Protein AF-A0A914KX92-F1 (afdb_monomer)

Foldseek 3Di:
DQQQQDADPCLVVPDDQPPVSVCLRVQLVVQADSQLSVQLSVLRVQLLVCLVVLVDLVVSLVSSLVSNCVSGPDDSSNPRRSVVVSVCCVVPVVVVSVD

Solvent-accessible surface area (backbone atoms only — not comparable to full-atom values): 5421 Å² total; per-residue (Å²): 132,83,71,76,59,35,77,58,98,49,59,79,79,80,55,84,79,48,74,68,57,47,48,54,35,55,55,40,59,74,50,28,54,66,68,23,38,53,45,34,27,54,33,30,54,54,33,54,48,33,40,74,68,63,69,44,67,68,61,34,47,67,58,30,34,62,40,23,50,68,23,31,82,49,69,57,14,24,62,67,39,23,52,45,52,39,50,47,45,68,74,54,31,67,60,65,48,71,101

Organism: Meloidogyne incognita (NCBI:txid6306)

pLDDT: mean 81.72, std 17.32, range [39.69, 98.06]

Structure (mmCIF, N/CA/C/O backbone):
data_AF-A0A914KX92-F1
#
_entry.id   AF-A0A914KX92-F1
#
loop_
_atom_site.group_PDB
_atom_site.id
_atom_site.type_symbol
_atom_site.label_atom_id
_atom_site.label_alt_id
_atom_site.label_comp_id
_atom_site.label_asym_id
_atom_site.label_entity_id
_atom_site.label_seq_id
_atom_site.pdbx_PDB_ins_code
_atom_site.Cartn_x
_atom_site.Cartn_y
_atom_site.Cartn_z
_atom_site.occupancy
_atom_site.B_iso_or_equiv
_atom_site.auth_seq_id
_atom_site.auth_comp_id
_atom_site.auth_asym_id
_atom_site.auth_atom_id
_atom_site.pdbx_PDB_model_num
ATOM 1 N N . MET A 1 1 ? -4.789 5.253 -22.313 1.00 39.69 1 MET A N 1
ATOM 2 C CA . MET A 1 1 ? -5.511 5.498 -21.047 1.00 39.69 1 MET A CA 1
ATOM 3 C C . MET A 1 1 ? -4.486 5.364 -19.947 1.00 39.69 1 MET A C 1
ATOM 5 O O . MET A 1 1 ? -3.847 4.326 -19.909 1.00 39.69 1 MET A O 1
ATOM 9 N N . VAL A 1 2 ? -4.280 6.399 -19.133 1.00 47.12 2 VAL A N 1
ATOM 10 C CA . VAL A 1 2 ? -3.422 6.284 -17.946 1.00 47.12 2 VAL A CA 1
ATOM 11 C C . VAL A 1 2 ? -4.183 5.426 -16.927 1.00 47.12 2 VAL A C 1
ATOM 13 O O . VAL A 1 2 ? -5.354 5.732 -16.674 1.00 47.12 2 VAL A O 1
ATOM 16 N N . PRO A 1 3 ? -3.606 4.339 -16.395 1.00 52.56 3 PRO A N 1
ATOM 17 C CA . PRO A 1 3 ? -4.248 3.553 -15.350 1.00 52.56 3 PRO A CA 1
ATOM 18 C C . PRO A 1 3 ? -4.472 4.436 -14.126 1.00 52.56 3 PRO A C 1
ATOM 20 O O . PRO A 1 3 ? -3.549 5.071 -13.620 1.00 52.56 3 PRO A O 1
ATOM 23 N N . LYS A 1 4 ? -5.721 4.510 -13.671 1.00 58.59 4 LYS A N 1
ATOM 24 C CA . LYS A 1 4 ? -6.094 5.318 -12.514 1.00 58.59 4 LYS A CA 1
ATOM 25 C C . LYS A 1 4 ? -5.795 4.521 -11.244 1.00 58.59 4 LYS A C 1
ATOM 27 O O . LYS A 1 4 ? -6.400 3.476 -11.029 1.00 58.59 4 LYS A O 1
ATOM 32 N N . TRP A 1 5 ? -4.864 5.018 -10.436 1.00 66.06 5 TRP A N 1
ATOM 33 C CA . TRP A 1 5 ? -4.634 4.569 -9.062 1.00 66.06 5 TRP A CA 1
ATOM 34 C C . TRP A 1 5 ? -5.832 4.953 -8.183 1.00 66.06 5 TRP A C 1
ATOM 36 O O . TRP A 1 5 ? -6.309 6.085 -8.282 1.00 66.06 5 TRP A O 1
ATOM 46 N N . SER A 1 6 ? -6.333 4.044 -7.337 1.00 65.88 6 SER A N 1
ATOM 47 C CA . SER A 1 6 ? -7.518 4.313 -6.502 1.00 65.88 6 SER A CA 1
ATOM 48 C C . SER A 1 6 ? -7.410 3.769 -5.070 1.00 65.88 6 SER A C 1
ATOM 50 O O . SER A 1 6 ? -8.113 2.831 -4.703 1.00 65.88 6 SER A O 1
ATOM 52 N N . CYS A 1 7 ? -6.540 4.370 -4.259 1.00 70.88 7 CYS A N 1
ATOM 53 C CA . CYS A 1 7 ? -6.511 4.187 -2.802 1.00 70.88 7 CYS A CA 1
ATOM 54 C C . CYS A 1 7 ? -7.091 5.440 -2.124 1.00 70.88 7 CYS A C 1
ATOM 56 O O . CYS A 1 7 ? -6.474 6.502 -2.215 1.00 70.88 7 CYS A O 1
ATOM 58 N N . GLY A 1 8 ? -8.258 5.330 -1.475 1.00 56.75 8 GLY A N 1
ATOM 59 C CA . GLY A 1 8 ? -8.960 6.449 -0.826 1.00 56.75 8 GLY A CA 1
ATOM 60 C C . GLY A 1 8 ? -10.479 6.458 -1.082 1.00 56.75 8 GLY A C 1
ATOM 61 O O . GLY A 1 8 ? -10.965 5.677 -1.898 1.00 56.75 8 GLY A O 1
ATOM 62 N N . PRO A 1 9 ? -11.253 7.352 -0.428 1.00 49.34 9 PRO A N 1
ATOM 63 C CA . PRO A 1 9 ? -12.725 7.377 -0.492 1.00 49.34 9 PRO A CA 1
ATOM 64 C C . PRO A 1 9 ? -13.303 7.548 -1.909 1.00 49.34 9 PRO A C 1
ATOM 66 O O . PRO A 1 9 ? -14.473 7.256 -2.137 1.00 49.34 9 PRO A O 1
ATOM 69 N N . SER A 1 10 ? -12.485 7.964 -2.875 1.00 45.81 10 SER A N 1
ATOM 70 C CA . SER A 1 10 ? -12.812 8.046 -4.304 1.00 45.81 10 SER A CA 1
ATOM 71 C C . SER A 1 10 ? -12.673 6.721 -5.077 1.00 45.81 10 SER A C 1
ATOM 73 O O . SER A 1 10 ? -12.826 6.699 -6.303 1.00 45.81 10 SER A O 1
ATOM 75 N N . GLY A 1 11 ? -12.387 5.606 -4.395 1.00 49.34 11 GLY A N 1
ATOM 76 C CA . GLY A 1 11 ? -12.254 4.257 -4.965 1.00 49.34 11 GLY A CA 1
ATOM 77 C C . GLY A 1 11 ? -13.512 3.693 -5.644 1.00 49.34 11 GLY A C 1
ATOM 78 O O . GLY A 1 11 ? -13.469 2.604 -6.211 1.00 49.34 11 GLY A O 1
ATOM 79 N N . ASP A 1 12 ? -14.626 4.429 -5.639 1.00 44.59 12 ASP A N 1
ATOM 80 C CA . ASP A 1 12 ? -15.874 4.090 -6.328 1.00 44.59 12 ASP A CA 1
ATOM 81 C C . ASP A 1 12 ? -15.992 4.696 -7.743 1.00 44.59 12 ASP A C 1
ATOM 83 O O . ASP A 1 12 ? -16.964 4.432 -8.457 1.00 44.59 12 ASP A O 1
ATOM 87 N N . GLY A 1 13 ? -15.007 5.500 -8.161 1.00 45.06 13 GLY A N 1
ATOM 88 C CA . GLY A 1 13 ? -14.997 6.164 -9.461 1.00 45.06 13 GLY A CA 1
ATOM 89 C C . GLY A 1 13 ? -16.003 7.313 -9.596 1.00 45.06 13 GLY A C 1
ATOM 90 O O . GLY A 1 13 ? -16.258 7.730 -10.727 1.00 45.06 13 GLY A O 1
ATOM 91 N N . LYS A 1 14 ? -16.572 7.825 -8.492 1.00 41.31 14 LYS A N 1
ATOM 92 C CA . LYS A 1 14 ? -17.624 8.864 -8.515 1.00 41.31 14 LYS A CA 1
ATOM 93 C C . LYS A 1 14 ? -17.237 10.195 -7.869 1.00 41.31 14 LYS A C 1
ATOM 95 O O . LYS A 1 14 ? -18.019 11.139 -7.956 1.00 41.31 14 LYS A O 1
ATOM 100 N N . SER A 1 15 ? -16.050 10.293 -7.283 1.00 41.34 15 SER A N 1
ATOM 101 C CA . SER A 1 15 ? -15.612 11.480 -6.541 1.00 41.34 15 SER A CA 1
ATOM 102 C C . SER A 1 15 ? -14.588 12.306 -7.328 1.00 41.34 15 SER A C 1
ATOM 104 O O . SER A 1 15 ? -13.720 11.756 -8.017 1.00 41.34 15 SER A O 1
ATOM 106 N N . GLU A 1 16 ? -14.704 13.636 -7.247 1.00 43.59 16 GLU A N 1
ATOM 107 C CA . GLU A 1 16 ? -13.704 14.574 -7.766 1.00 43.59 16 GLU A CA 1
ATOM 108 C C . GLU A 1 16 ? -12.359 14.311 -7.078 1.00 43.59 16 GLU A C 1
ATOM 110 O O . GLU A 1 16 ? -12.266 14.298 -5.852 1.00 43.59 16 GLU A O 1
ATOM 115 N N . ILE A 1 17 ? -11.326 14.064 -7.884 1.00 52.59 17 ILE A N 1
ATOM 116 C CA . ILE A 1 17 ? -9.972 13.773 -7.411 1.00 52.59 17 ILE A CA 1
ATOM 117 C C . ILE A 1 17 ? -9.457 15.050 -6.737 1.00 52.59 17 ILE A C 1
ATOM 119 O O . ILE A 1 17 ? -9.263 16.055 -7.419 1.00 52.59 17 ILE A O 1
ATOM 123 N N . ASN A 1 18 ? -9.261 15.044 -5.419 1.00 55.50 18 ASN A N 1
ATOM 124 C CA . ASN A 1 18 ? -8.638 16.188 -4.745 1.00 55.50 18 ASN A CA 1
ATOM 125 C C . ASN A 1 18 ? -7.114 16.197 -4.993 1.00 55.50 18 ASN A C 1
ATOM 127 O O . ASN A 1 18 ? -6.535 15.179 -5.378 1.00 55.50 18 ASN A O 1
ATOM 131 N N . ASP A 1 19 ? -6.445 17.335 -4.775 1.00 52.56 19 ASP A N 1
ATOM 132 C CA . ASP A 1 19 ? -5.012 17.509 -5.084 1.00 52.56 19 ASP A CA 1
ATOM 133 C C . ASP A 1 19 ? -4.106 16.454 -4.418 1.00 52.56 19 ASP A C 1
ATOM 135 O O . ASP A 1 19 ? -3.056 16.098 -4.956 1.00 52.56 19 ASP A O 1
ATOM 139 N N . VAL A 1 20 ? -4.528 15.906 -3.273 1.00 59.25 20 VAL A N 1
ATOM 140 C CA . VAL A 1 20 ? -3.800 14.865 -2.531 1.00 59.25 20 VAL A CA 1
ATOM 141 C C . VAL A 1 20 ? -3.929 13.504 -3.223 1.00 59.25 20 VAL A C 1
ATOM 143 O O . VAL A 1 20 ? -2.937 12.791 -3.381 1.00 59.25 20 VAL A O 1
ATOM 146 N N . GLU A 1 21 ? -5.126 13.160 -3.701 1.00 59.75 21 GLU A N 1
ATOM 147 C CA . GLU A 1 21 ? -5.368 11.949 -4.496 1.00 59.75 21 GLU A CA 1
ATOM 148 C C . GLU A 1 21 ? -4.688 12.028 -5.871 1.00 59.75 21 GLU A C 1
ATOM 150 O O . GLU A 1 21 ? -4.144 11.035 -6.363 1.00 59.75 21 GLU A O 1
ATOM 155 N N . MET A 1 22 ? -4.642 13.224 -6.467 1.00 58.91 22 MET A N 1
ATOM 156 C CA . MET A 1 22 ? -3.921 13.470 -7.715 1.00 58.91 22 MET A CA 1
ATOM 157 C C . MET A 1 22 ? -2.410 13.309 -7.526 1.00 58.91 22 MET A C 1
ATOM 159 O O . MET A 1 22 ?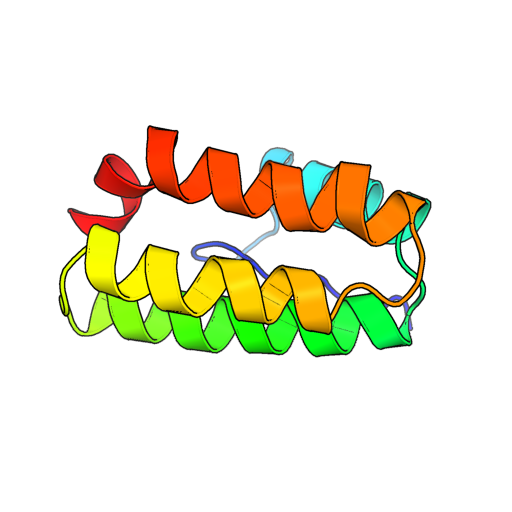 -1.766 12.649 -8.342 1.00 58.91 22 MET A O 1
ATOM 163 N N . PHE A 1 23 ? -1.847 13.843 -6.438 1.00 66.50 23 PHE A N 1
ATOM 164 C CA . PHE A 1 23 ? -0.430 13.671 -6.122 1.00 66.50 23 PHE A CA 1
ATOM 165 C C . PHE A 1 23 ? -0.075 12.198 -5.901 1.00 66.50 23 PHE A C 1
ATOM 167 O O . PHE A 1 23 ? 0.902 11.722 -6.472 1.00 66.50 23 PHE A O 1
ATOM 174 N N . GLY A 1 24 ? -0.900 11.448 -5.162 1.00 68.81 24 GLY A N 1
ATOM 175 C CA . GLY A 1 24 ? -0.707 10.008 -4.966 1.00 68.81 24 GLY A CA 1
ATOM 176 C C . GLY A 1 24 ? -0.711 9.215 -6.279 1.00 68.81 24 GLY A C 1
ATOM 177 O O . GLY A 1 24 ? 0.138 8.350 -6.478 1.00 68.81 24 GLY A O 1
ATOM 178 N N . CYS A 1 25 ? -1.619 9.542 -7.205 1.00 71.25 25 CYS A N 1
ATOM 179 C CA . CYS A 1 25 ? -1.681 8.899 -8.518 1.00 71.25 25 CYS A CA 1
ATOM 180 C C . CYS A 1 25 ? -0.472 9.247 -9.398 1.00 71.25 25 CYS A C 1
ATOM 182 O O . CYS A 1 25 ? 0.132 8.347 -9.977 1.00 71.25 25 CYS A O 1
ATOM 184 N N . VAL A 1 26 ? -0.101 10.529 -9.498 1.00 73.38 26 VAL A N 1
ATOM 185 C CA . VAL A 1 26 ? 1.047 10.968 -10.313 1.00 73.38 26 VAL A CA 1
ATOM 186 C C . VAL A 1 26 ? 2.345 10.377 -9.768 1.00 73.38 26 VAL A C 1
ATOM 188 O O . VAL A 1 26 ? 3.154 9.844 -10.529 1.00 73.38 26 VAL A O 1
ATOM 191 N N . TYR A 1 27 ? 2.511 10.398 -8.448 1.00 80.06 27 TYR A N 1
ATOM 192 C CA . TYR A 1 27 ? 3.651 9.800 -7.769 1.00 80.06 27 TYR A CA 1
ATOM 193 C C . TYR A 1 27 ? 3.742 8.293 -8.050 1.00 80.06 27 TYR A C 1
ATOM 195 O O . TYR A 1 27 ? 4.794 7.809 -8.463 1.00 80.06 27 TYR A O 1
ATOM 203 N N . ALA A 1 28 ? 2.630 7.556 -7.950 1.00 84.62 28 ALA A N 1
ATOM 204 C CA . ALA A 1 28 ? 2.610 6.133 -8.279 1.00 84.62 28 ALA A CA 1
ATOM 205 C C . ALA A 1 28 ? 2.951 5.862 -9.756 1.00 84.62 28 ALA A C 1
ATOM 207 O O . ALA A 1 28 ? 3.728 4.955 -10.040 1.00 84.62 28 ALA A O 1
ATOM 208 N N . THR A 1 29 ? 2.438 6.663 -10.699 1.00 85.31 29 THR A N 1
ATOM 209 C CA . THR A 1 29 ? 2.734 6.501 -12.138 1.00 85.31 29 THR A CA 1
ATOM 210 C C . THR A 1 29 ? 4.190 6.770 -12.514 1.00 85.31 29 THR A C 1
ATOM 212 O O . THR A 1 29 ? 4.631 6.324 -13.568 1.00 85.31 29 THR A O 1
ATOM 215 N N . PHE A 1 30 ? 4.944 7.485 -11.674 1.00 89.38 30 PHE A N 1
ATOM 216 C CA . PHE A 1 30 ? 6.358 7.751 -11.926 1.00 89.38 30 PHE A CA 1
ATOM 217 C C . PHE A 1 30 ? 7.236 6.519 -11.657 1.00 89.38 30 PHE A C 1
ATOM 219 O O . PHE A 1 30 ? 8.170 6.260 -12.409 1.00 89.38 30 PHE A O 1
ATOM 226 N N . TYR A 1 31 ? 6.917 5.744 -10.615 1.00 91.00 31 TYR A N 1
ATOM 227 C CA . TYR A 1 31 ? 7.722 4.591 -10.182 1.00 91.00 31 TYR A CA 1
ATOM 228 C C . TYR A 1 31 ? 7.154 3.239 -10.631 1.00 91.00 31 TYR A C 1
ATOM 230 O O . TYR A 1 31 ? 7.882 2.257 -10.799 1.00 91.00 31 TYR A O 1
ATOM 238 N N . CYS A 1 32 ? 5.839 3.159 -10.817 1.00 89.62 32 CYS A N 1
ATOM 239 C CA . CYS A 1 32 ? 5.145 1.928 -11.157 1.00 89.62 32 CYS A CA 1
ATOM 240 C C . CYS A 1 32 ? 4.731 1.913 -12.625 1.00 89.62 32 CYS A C 1
ATOM 242 O O . CYS A 1 32 ? 4.183 2.876 -13.152 1.00 89.62 32 CYS A O 1
ATOM 244 N N . SER A 1 33 ? 4.927 0.766 -13.275 1.00 90.62 33 SER A N 1
ATOM 245 C CA . SER A 1 33 ? 4.371 0.535 -14.611 1.00 90.62 33 SER A CA 1
ATOM 246 C C . SER A 1 33 ? 2.844 0.427 -14.583 1.00 90.62 33 SER A C 1
ATOM 248 O O . SER A 1 33 ? 2.254 0.113 -13.546 1.00 90.62 33 SER A O 1
ATOM 250 N N . ASP A 1 34 ? 2.221 0.531 -15.756 1.00 86.12 34 ASP A N 1
ATOM 251 C CA . ASP A 1 34 ? 0.770 0.435 -15.887 1.00 86.12 34 ASP A CA 1
ATOM 252 C C . ASP A 1 34 ? 0.167 -0.853 -15.305 1.00 86.12 34 ASP A C 1
ATOM 254 O O . ASP A 1 34 ? -0.896 -0.824 -14.682 1.00 86.12 34 ASP A O 1
ATOM 258 N N . SER A 1 35 ? 0.849 -1.990 -15.464 1.00 88.94 35 SER A N 1
ATOM 259 C CA . SER A 1 35 ? 0.385 -3.269 -14.918 1.00 88.94 35 SER A CA 1
ATOM 260 C C . SER A 1 35 ? 0.474 -3.318 -13.393 1.00 88.94 35 SER A C 1
ATOM 262 O O . SER A 1 35 ? -0.443 -3.822 -12.748 1.00 88.94 35 SER A O 1
ATOM 264 N N . ALA A 1 36 ? 1.525 -2.741 -12.806 1.00 91.06 36 ALA A N 1
ATOM 265 C CA . ALA A 1 36 ? 1.653 -2.628 -11.356 1.00 91.06 36 ALA A CA 1
ATOM 266 C C . ALA A 1 36 ? 0.560 -1.729 -10.767 1.00 91.06 36 ALA A C 1
ATOM 268 O O . ALA A 1 3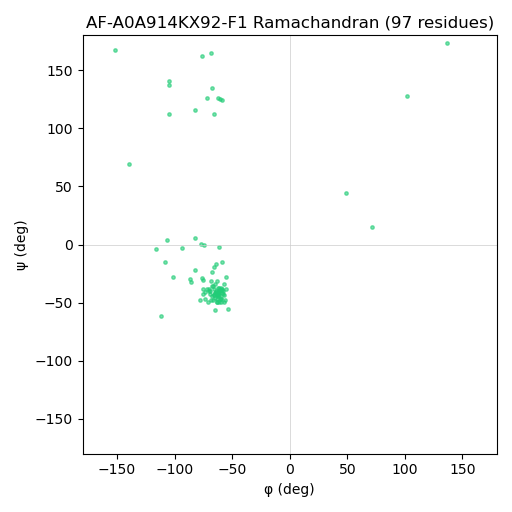6 ? -0.056 -2.094 -9.772 1.00 91.06 36 ALA A O 1
ATOM 269 N N . LEU A 1 37 ? 0.241 -0.603 -11.414 1.00 87.00 37 LEU A N 1
ATOM 270 C CA . LEU A 1 37 ? -0.843 0.285 -10.977 1.00 87.00 37 LEU A CA 1
ATOM 271 C C . LEU A 1 37 ? -2.201 -0.426 -10.939 1.00 87.00 37 LEU A C 1
ATOM 273 O O . LEU A 1 37 ? -2.977 -0.226 -10.002 1.00 87.00 37 LEU A O 1
ATOM 277 N N . ILE A 1 38 ? -2.479 -1.286 -11.924 1.00 87.25 38 ILE A N 1
ATOM 278 C CA . ILE A 1 38 ? -3.695 -2.111 -11.955 1.00 87.25 38 ILE A CA 1
ATOM 279 C C . ILE A 1 38 ? -3.728 -3.083 -10.769 1.00 87.25 38 ILE A C 1
ATOM 281 O O . ILE A 1 38 ? -4.758 -3.199 -10.104 1.00 87.25 38 ILE A O 1
ATOM 285 N N . GLU A 1 39 ? -2.628 -3.781 -10.488 1.00 92.31 39 GLU A N 1
ATOM 286 C CA . GLU A 1 39 ? -2.585 -4.753 -9.389 1.00 92.31 39 GLU A CA 1
ATOM 287 C C . GLU A 1 39 ? -2.650 -4.082 -8.019 1.00 92.31 39 GLU A C 1
ATOM 289 O O . GLU A 1 39 ? -3.420 -4.511 -7.158 1.00 92.31 39 GLU A O 1
ATOM 294 N N . LEU A 1 40 ? -1.918 -2.986 -7.828 1.00 89.88 40 LEU A N 1
ATOM 295 C CA . LEU A 1 40 ? -1.959 -2.233 -6.585 1.00 89.88 40 LEU A CA 1
ATOM 296 C C . LEU A 1 40 ? -3.400 -1.721 -6.343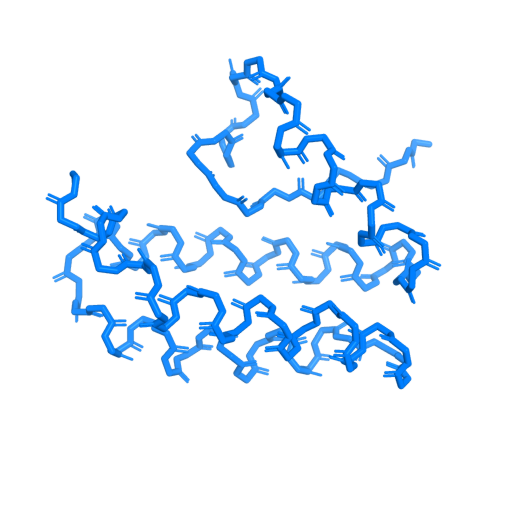 1.00 89.88 40 LEU A C 1
ATOM 298 O O . LEU A 1 40 ? -3.888 -1.729 -5.215 1.00 89.88 40 LEU A O 1
ATOM 302 N N . THR A 1 41 ? -4.106 -1.286 -7.397 1.00 87.12 41 THR A N 1
ATOM 303 C CA . THR A 1 41 ? -5.484 -0.769 -7.299 1.00 87.12 41 THR A CA 1
ATOM 304 C C . THR A 1 41 ? -6.444 -1.831 -6.764 1.00 87.12 41 THR A C 1
ATOM 306 O O . THR A 1 41 ? -7.316 -1.541 -5.944 1.00 87.12 41 THR A O 1
ATOM 309 N N . LYS A 1 42 ? -6.257 -3.097 -7.154 1.00 90.00 42 LYS A N 1
ATOM 310 C CA . LYS A 1 42 ? -7.036 -4.210 -6.592 1.00 90.00 42 LYS A CA 1
ATOM 311 C C . LYS A 1 42 ? -6.798 -4.359 -5.090 1.00 90.00 42 LYS A C 1
ATOM 313 O O . LYS A 1 42 ? -7.747 -4.645 -4.363 1.00 90.00 42 LYS A O 1
ATOM 318 N N . CYS A 1 43 ? -5.567 -4.142 -4.620 1.00 94.12 43 CYS A N 1
ATOM 319 C CA . CYS A 1 43 ? -5.256 -4.154 -3.191 1.00 94.12 43 CYS A CA 1
ATOM 320 C C . CYS A 1 43 ? -6.020 -3.058 -2.441 1.00 94.12 43 CYS A C 1
ATOM 322 O O . CYS A 1 43 ? -6.597 -3.343 -1.393 1.00 94.12 43 CYS A O 1
ATO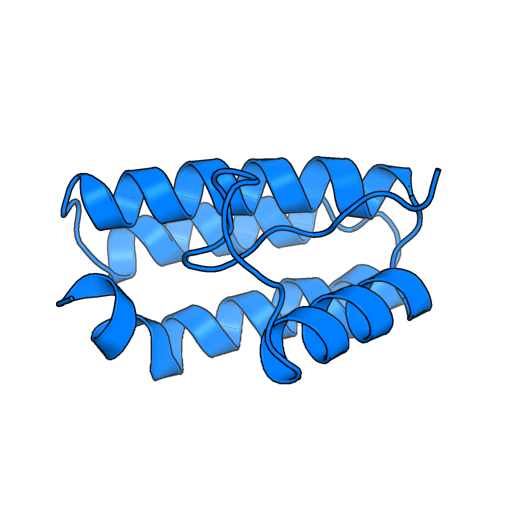M 324 N N . CYS A 1 44 ? -6.082 -1.846 -2.999 1.00 90.38 44 CYS A N 1
ATOM 325 C CA . CYS A 1 44 ? -6.828 -0.728 -2.416 1.00 90.38 44 CYS A CA 1
ATOM 326 C C . CYS A 1 44 ? -8.317 -1.047 -2.257 1.00 90.38 44 CYS A C 1
ATOM 328 O O . CYS A 1 44 ? -8.855 -0.941 -1.163 1.00 90.38 44 CYS A O 1
ATOM 330 N N . ILE A 1 45 ? -8.966 -1.552 -3.312 1.00 88.81 45 ILE A N 1
ATOM 331 C CA . ILE A 1 45 ? -10.396 -1.904 -3.278 1.00 88.81 45 ILE A CA 1
ATOM 332 C C . ILE A 1 45 ? -10.697 -2.938 -2.179 1.00 88.81 45 ILE A C 1
ATOM 334 O O . ILE A 1 45 ? -11.719 -2.861 -1.492 1.00 88.81 45 ILE A O 1
ATOM 338 N N . VAL A 1 46 ? -9.817 -3.928 -2.004 1.00 92.62 46 VAL A N 1
ATOM 339 C CA . VAL A 1 46 ? -9.966 -4.949 -0.955 1.00 92.62 46 VAL 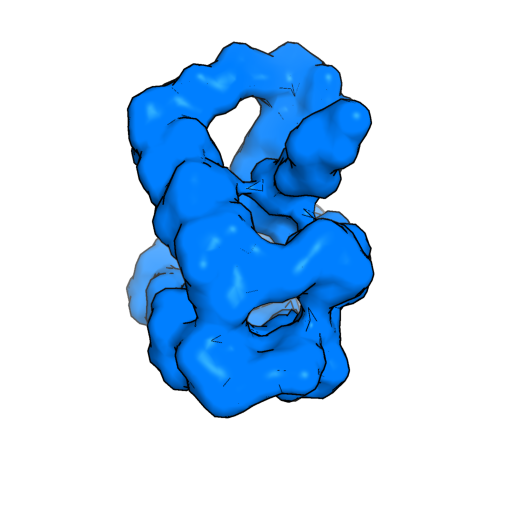A CA 1
ATOM 340 C C . VAL A 1 46 ? -9.765 -4.351 0.440 1.00 92.62 46 VAL A C 1
ATOM 342 O O . VAL A 1 46 ? -10.498 -4.709 1.364 1.00 92.62 46 VAL A O 1
ATOM 345 N N . HIS A 1 47 ? -8.801 -3.443 0.598 1.00 92.56 47 HIS A N 1
ATOM 346 C CA . HIS A 1 47 ? -8.522 -2.756 1.859 1.00 92.56 47 HIS A CA 1
ATOM 347 C C . HIS A 1 47 ? -9.663 -1.824 2.272 1.00 92.56 47 HIS A C 1
ATOM 349 O O . HIS A 1 47 ? -10.169 -1.965 3.385 1.00 92.56 47 HIS A O 1
ATOM 355 N N . ASP A 1 48 ? -10.163 -0.998 1.354 1.00 88.81 48 ASP A N 1
ATOM 356 C CA . ASP A 1 48 ? -11.308 -0.112 1.585 1.00 88.81 48 ASP A CA 1
ATOM 357 C C . ASP A 1 48 ? -12.545 -0.916 2.000 1.00 88.81 48 ASP A C 1
ATOM 359 O O . ASP A 1 48 ? -13.235 -0.579 2.964 1.00 88.81 48 ASP A O 1
ATOM 363 N N . ARG A 1 49 ? -12.803 -2.051 1.336 1.00 90.06 49 ARG A N 1
ATOM 364 C CA . ARG A 1 49 ? -13.876 -2.967 1.745 1.00 90.06 49 ARG A CA 1
ATOM 365 C C . ARG A 1 49 ? -13.649 -3.524 3.150 1.00 90.06 49 ARG A C 1
ATOM 367 O O . ARG A 1 49 ? -14.595 -3.619 3.923 1.00 90.06 49 ARG A O 1
ATOM 374 N N . CYS A 1 50 ? -12.419 -3.894 3.491 1.00 94.00 50 CYS A N 1
ATOM 375 C CA . CYS A 1 50 ? -12.078 -4.392 4.821 1.00 94.00 50 CYS A CA 1
ATOM 376 C C . CYS A 1 50 ? -12.315 -3.331 5.913 1.00 94.00 50 CYS A C 1
ATOM 378 O O . CYS A 1 50 ? -12.847 -3.653 6.981 1.00 94.00 50 CYS A O 1
ATOM 380 N N . TYR A 1 51 ? -11.970 -2.071 5.628 1.00 91.38 51 TYR A N 1
ATOM 381 C CA . TYR A 1 51 ? -12.242 -0.921 6.492 1.00 91.38 51 TYR A CA 1
ATOM 382 C C . TYR A 1 51 ? -13.749 -0.670 6.633 1.00 91.38 51 TYR A C 1
ATOM 384 O O . TYR A 1 51 ? -14.235 -0.532 7.757 1.00 91.38 51 TYR A O 1
ATOM 392 N N . ASN A 1 52 ? -14.501 -0.700 5.528 1.00 89.69 52 ASN A N 1
ATOM 393 C CA . ASN A 1 52 ? -15.961 -0.547 5.520 1.00 89.69 52 ASN A CA 1
ATOM 394 C C . ASN A 1 52 ? -16.673 -1.656 6.308 1.00 89.69 52 ASN A C 1
ATOM 396 O O . ASN A 1 52 ? -17.607 -1.381 7.057 1.00 89.69 52 ASN A O 1
ATOM 400 N N . ASP A 1 53 ? -16.187 -2.894 6.206 1.00 92.81 53 ASP A N 1
ATOM 401 C CA . ASP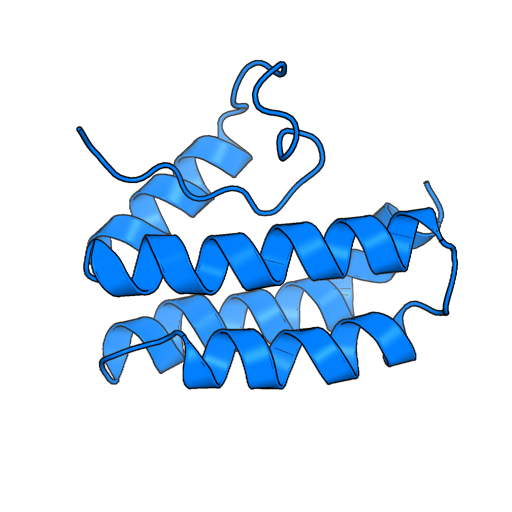 A 1 53 ? -16.681 -4.046 6.970 1.00 92.81 53 ASP A CA 1
ATOM 402 C C . ASP A 1 53 ? -16.241 -4.012 8.454 1.00 92.81 53 ASP A C 1
ATOM 404 O O . ASP A 1 53 ? -16.562 -4.928 9.212 1.00 92.81 53 ASP A O 1
ATOM 408 N N . LYS A 1 54 ? -15.480 -2.988 8.877 1.00 92.38 54 LYS A N 1
ATOM 409 C CA . LYS A 1 54 ? -14.967 -2.785 10.244 1.00 92.38 54 LYS A CA 1
ATOM 410 C C . LYS A 1 54 ? -14.293 -4.038 10.821 1.00 92.38 54 LYS A C 1
ATOM 412 O O . LYS A 1 54 ? -14.483 -4.393 11.985 1.00 92.38 54 LYS A O 1
ATOM 417 N N . LYS A 1 55 ? -13.459 -4.702 10.013 1.00 94.50 55 LYS A N 1
ATOM 418 C CA . LYS A 1 55 ? -12.759 -5.945 10.402 1.00 94.50 55 LYS A CA 1
ATOM 419 C C . LYS A 1 55 ? -11.545 -5.743 11.320 1.00 94.50 55 LYS A C 1
ATOM 421 O O . LYS A 1 55 ? -10.908 -6.715 11.711 1.00 94.50 55 LYS A O 1
ATOM 426 N N . GLY A 1 56 ? -11.239 -4.501 11.681 1.00 94.38 56 GLY A N 1
ATOM 427 C CA . GLY A 1 56 ? -10.079 -4.096 12.471 1.00 94.38 56 GLY A CA 1
ATOM 428 C C . GLY A 1 56 ? -8.982 -3.497 11.596 1.00 94.38 56 GLY A C 1
ATOM 429 O O . GLY A 1 56 ? -8.545 -4.132 10.642 1.00 94.38 56 GLY A O 1
ATOM 430 N N . GLN A 1 57 ? -8.503 -2.299 11.953 1.00 92.50 57 GLN A N 1
ATOM 431 C CA . GLN A 1 57 ? -7.463 -1.588 11.198 1.00 92.50 57 GLN A CA 1
ATOM 432 C C . GLN A 1 57 ? -6.222 -2.468 10.979 1.00 92.50 57 GLN A C 1
ATOM 434 O O . GLN A 1 57 ? -5.855 -2.733 9.842 1.00 92.50 57 GLN A O 1
ATOM 439 N N . THR A 1 58 ? -5.633 -2.995 12.060 1.00 95.88 58 THR A N 1
ATOM 440 C CA . THR A 1 58 ? -4.435 -3.849 11.996 1.00 95.88 58 THR A CA 1
ATOM 441 C C . THR A 1 58 ? -4.650 -5.074 11.114 1.00 95.88 58 THR A C 1
ATOM 443 O O . THR A 1 58 ? -3.804 -5.384 10.287 1.00 95.88 58 THR A O 1
ATOM 446 N N . PHE A 1 59 ? -5.808 -5.733 11.229 1.00 96.94 59 PHE A N 1
ATOM 447 C CA . PHE A 1 59 ? -6.137 -6.889 10.395 1.00 96.94 59 PHE A CA 1
ATOM 448 C C . PHE A 1 59 ? -6.162 -6.517 8.908 1.00 96.94 59 PHE A C 1
ATOM 450 O O . PHE A 1 59 ? -5.578 -7.221 8.085 1.00 96.94 59 PHE A O 1
ATOM 457 N N . CYS A 1 60 ? -6.819 -5.412 8.559 1.00 96.62 60 CYS A N 1
ATOM 458 C CA . CYS A 1 60 ? -6.904 -4.948 7.181 1.00 96.62 60 CYS A CA 1
ATOM 459 C C . CYS A 1 60 ? -5.536 -4.515 6.634 1.00 96.62 60 CYS A C 1
ATOM 461 O O . CYS A 1 60 ? -5.178 -4.902 5.522 1.00 96.62 60 CYS A O 1
ATOM 463 N N . ASP A 1 61 ? -4.748 -3.782 7.421 1.00 96.44 61 ASP A N 1
ATOM 464 C CA . ASP A 1 61 ? -3.418 -3.305 7.029 1.00 96.44 61 ASP A CA 1
ATOM 465 C C . ASP A 1 61 ? -2.429 -4.472 6.840 1.00 96.44 61 ASP A C 1
ATOM 467 O O . ASP A 1 61 ? -1.657 -4.481 5.880 1.00 96.44 61 ASP A O 1
ATOM 471 N N . ASP A 1 62 ? -2.493 -5.505 7.688 1.00 97.81 62 ASP A N 1
ATOM 472 C CA . ASP A 1 62 ? -1.633 -6.696 7.600 1.00 97.81 62 ASP A CA 1
ATOM 473 C C . ASP A 1 62 ? -1.917 -7.565 6.366 1.00 97.81 62 ASP A C 1
ATOM 475 O O . ASP A 1 62 ? -1.026 -8.273 5.896 1.00 97.81 62 ASP A O 1
ATOM 479 N N . HIS A 1 63 ? -3.125 -7.491 5.801 1.00 97.44 63 HIS A N 1
ATOM 480 C CA . HIS A 1 63 ? -3.445 -8.122 4.514 1.00 97.44 63 HIS A CA 1
ATOM 481 C C . HIS A 1 63 ? -3.110 -7.218 3.324 1.00 97.44 63 HIS A C 1
ATOM 483 O O . HIS A 1 63 ? -2.773 -7.704 2.242 1.00 97.44 63 HIS A O 1
ATOM 489 N N . PHE A 1 64 ? -3.187 -5.905 3.517 1.00 96.19 64 PHE A N 1
ATOM 490 C CA . PHE A 1 64 ? -2.943 -4.918 2.476 1.00 96.19 64 PHE A CA 1
ATOM 491 C C . PHE A 1 64 ? -1.460 -4.781 2.125 1.00 96.19 64 PHE A C 1
ATOM 493 O O . PHE A 1 64 ? -1.114 -4.839 0.946 1.00 96.19 64 PHE A O 1
ATOM 500 N N . CYS A 1 65 ? -0.573 -4.683 3.119 1.00 97.06 65 CYS A N 1
ATOM 501 C CA . CYS A 1 65 ? 0.859 -4.494 2.874 1.00 97.06 65 CYS A CA 1
ATOM 502 C C . CYS A 1 65 ? 1.479 -5.601 1.991 1.00 97.06 65 CYS A C 1
ATOM 504 O O . CYS A 1 65 ? 2.094 -5.274 0.974 1.00 97.06 65 CYS A O 1
ATOM 506 N N . PRO A 1 66 ? 1.271 -6.910 2.260 1.00 98.06 66 PRO A N 1
ATOM 507 C CA . PRO A 1 66 ? 1.775 -7.964 1.377 1.00 98.06 66 PRO A CA 1
ATOM 508 C C . PRO A 1 66 ? 1.160 -7.926 -0.028 1.00 98.06 66 PRO A C 1
ATOM 510 O O . PRO A 1 66 ? 1.822 -8.305 -0.995 1.00 98.06 66 PRO A O 1
ATOM 513 N N . CYS A 1 67 ? -0.095 -7.475 -0.155 1.00 97.81 67 CYS A N 1
ATOM 514 C CA . CYS A 1 67 ? -0.740 -7.297 -1.454 1.00 97.81 67 CYS A CA 1
ATOM 515 C C . CYS A 1 67 ? -0.007 -6.235 -2.279 1.00 97.81 67 CYS A C 1
ATOM 517 O O . CYS A 1 67 ? 0.370 -6.512 -3.418 1.00 97.81 67 CYS A O 1
ATOM 519 N N . LEU A 1 68 ? 0.271 -5.065 -1.687 1.00 95.75 68 LEU A N 1
ATOM 520 C CA . LEU A 1 68 ? 1.009 -3.995 -2.360 1.00 95.75 68 LEU A CA 1
ATOM 521 C C . LEU A 1 68 ? 2.408 -4.452 -2.783 1.00 95.75 68 LEU A C 1
ATOM 523 O O . LEU A 1 68 ? 2.806 -4.270 -3.931 1.00 95.75 68 LEU A O 1
ATOM 527 N N . HIS 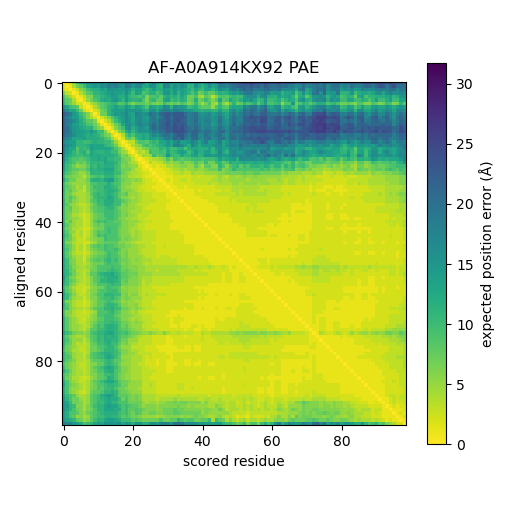A 1 69 ? 3.132 -5.101 -1.873 1.00 97.25 69 HIS A N 1
ATOM 528 C CA . HIS A 1 69 ? 4.487 -5.599 -2.115 1.00 97.25 69 HIS A CA 1
ATOM 529 C C . HIS A 1 69 ? 4.549 -6.591 -3.280 1.00 97.25 69 HIS A C 1
ATOM 531 O O . HIS A 1 69 ? 5.492 -6.568 -4.064 1.00 97.25 69 HIS A O 1
ATOM 537 N N . LYS A 1 70 ? 3.532 -7.451 -3.415 1.00 97.38 70 LYS A N 1
ATOM 538 C CA . LYS A 1 70 ? 3.428 -8.407 -4.523 1.00 97.38 70 LYS A CA 1
ATOM 539 C C . LYS A 1 70 ? 2.998 -7.749 -5.838 1.00 97.38 70 LYS A C 1
ATOM 541 O O . LYS A 1 70 ? 3.346 -8.249 -6.904 1.00 97.38 70 LYS A O 1
ATOM 546 N N . ALA A 1 71 ? 2.206 -6.684 -5.764 1.00 95.12 71 ALA A N 1
ATOM 547 C CA . ALA A 1 71 ? 1.722 -5.946 -6.925 1.00 95.12 71 ALA A CA 1
ATOM 548 C C . ALA A 1 71 ? 2.798 -5.037 -7.542 1.00 95.12 71 ALA A C 1
ATOM 550 O O . ALA A 1 71 ? 2.786 -4.803 -8.753 1.00 95.12 71 ALA A O 1
ATOM 551 N N . ALA A 1 72 ? 3.747 -4.558 -6.734 1.00 94.44 72 ALA A N 1
ATOM 552 C CA . ALA A 1 72 ? 4.929 -3.873 -7.231 1.00 94.44 72 ALA A CA 1
ATOM 553 C C . ALA A 1 72 ? 5.767 -4.815 -8.107 1.00 94.44 72 ALA A C 1
ATOM 555 O O . ALA A 1 72 ? 6.149 -5.908 -7.694 1.00 94.44 72 ALA A O 1
ATOM 556 N N . ASN A 1 73 ? 6.062 -4.387 -9.333 1.00 90.44 73 ASN A N 1
ATOM 557 C CA . ASN A 1 73 ? 6.745 -5.224 -10.321 1.00 90.44 73 ASN A CA 1
ATOM 558 C C . ASN A 1 73 ? 8.208 -4.835 -10.574 1.00 90.44 73 ASN A C 1
ATOM 560 O O . ASN A 1 73 ? 8.855 -5.410 -11.447 1.00 90.44 73 ASN A O 1
ATOM 564 N N . ASN A 1 74 ? 8.716 -3.851 -9.835 1.00 94.81 74 ASN A N 1
ATOM 565 C CA . ASN A 1 74 ? 10.106 -3.420 -9.849 1.00 94.81 74 ASN A CA 1
ATOM 566 C C . ASN A 1 74 ? 10.480 -2.830 -8.475 1.00 94.81 74 ASN A C 1
ATOM 568 O O . ASN A 1 74 ? 9.599 -2.574 -7.649 1.00 94.81 74 ASN A O 1
ATOM 572 N N . LEU A 1 75 ? 11.780 -2.632 -8.238 1.00 96.25 75 LEU A N 1
ATOM 573 C CA . LEU A 1 75 ? 12.297 -2.177 -6.944 1.00 96.25 75 LEU A CA 1
ATOM 574 C C . LEU A 1 75 ? 11.823 -0.764 -6.578 1.00 96.25 75 LEU A C 1
ATOM 576 O O . LEU A 1 75 ? 11.436 -0.531 -5.441 1.00 96.25 75 LEU A O 1
ATOM 580 N N . GLU A 1 76 ? 11.790 0.160 -7.535 1.00 96.00 76 GLU A N 1
ATOM 581 C CA . GLU A 1 76 ? 11.384 1.546 -7.280 1.00 96.00 76 GLU A CA 1
ATOM 582 C C . GLU A 1 76 ? 9.898 1.632 -6.916 1.00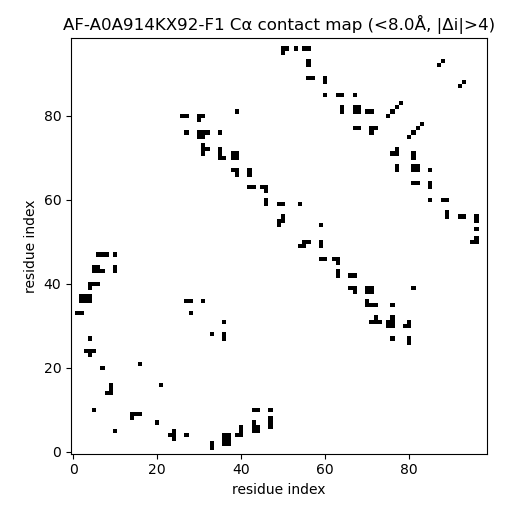 96.00 76 GLU A C 1
ATOM 584 O O . GLU A 1 76 ? 9.535 2.268 -5.932 1.00 96.00 76 GLU A O 1
ATOM 589 N N . CYS A 1 77 ? 9.030 0.929 -7.645 1.00 94.50 77 CYS A N 1
ATOM 590 C CA . CYS A 1 77 ? 7.612 0.807 -7.315 1.00 94.50 77 CYS A CA 1
ATOM 591 C C . CYS A 1 77 ? 7.407 0.175 -5.929 1.00 94.50 77 CYS A C 1
ATOM 593 O O . CYS A 1 77 ? 6.518 0.582 -5.182 1.00 94.50 77 CYS A O 1
ATOM 595 N N . TYR A 1 78 ? 8.239 -0.802 -5.561 1.00 96.56 78 TYR A N 1
ATOM 596 C CA . TYR A 1 78 ? 8.187 -1.416 -4.239 1.00 96.56 78 TYR A CA 1
ATOM 597 C C . TYR A 1 78 ? 8.549 -0.405 -3.142 1.00 96.56 78 TYR A C 1
ATOM 599 O O . TYR A 1 78 ? 7.755 -0.174 -2.233 1.00 96.56 78 TYR A O 1
ATOM 607 N N . GLU A 1 79 ? 9.727 0.212 -3.236 1.00 95.81 79 GLU A N 1
ATOM 608 C CA . GLU A 1 79 ? 10.281 1.064 -2.178 1.00 95.81 79 GLU A CA 1
ATOM 609 C C . GLU A 1 79 ? 9.567 2.411 -2.076 1.00 95.81 79 GLU A C 1
ATOM 611 O O . GLU A 1 79 ? 9.303 2.887 -0.977 1.00 95.81 79 GLU A O 1
ATOM 616 N N . GLN A 1 80 ? 9.245 3.029 -3.213 1.00 93.44 80 GLN A N 1
ATOM 617 C CA . GLN A 1 80 ? 8.678 4.375 -3.247 1.00 93.44 80 GLN A CA 1
ATOM 618 C C . GLN A 1 80 ? 7.162 4.352 -3.081 1.00 93.44 80 GLN A C 1
ATOM 620 O O . GLN A 1 80 ? 6.606 5.267 -2.489 1.00 93.44 80 GLN A O 1
ATOM 625 N N . VAL A 1 81 ? 6.473 3.314 -3.566 1.00 91.06 81 VAL A N 1
ATOM 626 C CA . VAL A 1 81 ? 5.002 3.283 -3.571 1.00 91.06 81 VAL A CA 1
ATOM 627 C C . VAL A 1 81 ? 4.470 2.236 -2.604 1.00 91.06 81 VAL A C 1
ATOM 629 O O . VAL A 1 81 ? 3.772 2.586 -1.657 1.00 91.06 81 VAL A O 1
ATOM 632 N N . ALA A 1 82 ? 4.788 0.959 -2.806 1.00 93.69 82 ALA A N 1
ATOM 633 C CA . ALA A 1 82 ? 4.159 -0.119 -2.047 1.00 93.69 82 ALA A CA 1
ATOM 634 C C . ALA A 1 82 ? 4.463 -0.044 -0.537 1.00 93.69 82 ALA A C 1
ATOM 636 O O . ALA A 1 82 ? 3.538 -0.072 0.279 1.00 93.69 82 ALA A O 1
ATOM 637 N N . ASP A 1 83 ? 5.734 0.111 -0.164 1.00 95.62 83 ASP A N 1
ATOM 638 C CA . ASP A 1 83 ? 6.161 0.170 1.239 1.00 95.62 83 ASP A CA 1
ATOM 639 C C . ASP A 1 83 ? 5.748 1.491 1.912 1.00 95.62 83 ASP A C 1
ATOM 641 O O . ASP A 1 83 ? 5.270 1.508 3.049 1.00 95.62 83 ASP A O 1
ATOM 645 N N . VAL A 1 84 ? 5.823 2.613 1.185 1.00 91.88 84 VAL A N 1
ATOM 646 C CA . VAL A 1 84 ? 5.364 3.921 1.685 1.00 91.88 84 VAL A CA 1
ATOM 647 C C . VAL A 1 84 ? 3.868 3.899 1.988 1.00 91.88 84 VAL A C 1
ATOM 649 O O . VAL A 1 84 ? 3.459 4.282 3.084 1.00 91.88 84 VAL A O 1
ATOM 652 N N . PHE A 1 85 ? 3.031 3.419 1.063 1.00 89.94 85 PHE A N 1
ATOM 653 C CA . PHE A 1 85 ? 1.584 3.359 1.286 1.00 89.94 85 PHE A CA 1
ATOM 654 C C . PHE A 1 85 ? 1.209 2.367 2.394 1.00 89.94 85 PHE A C 1
ATOM 656 O O . PHE A 1 85 ? 0.313 2.668 3.184 1.00 89.94 85 PHE A O 1
ATOM 663 N N . CYS A 1 86 ? 1.924 1.243 2.525 1.00 95.06 86 CYS A N 1
ATOM 664 C CA . CYS A 1 86 ? 1.787 0.347 3.676 1.00 95.06 86 CYS A CA 1
ATOM 665 C C . CYS A 1 86 ? 2.022 1.086 5.009 1.00 95.06 86 CYS A C 1
ATOM 667 O O . CYS A 1 86 ? 1.218 0.984 5.941 1.00 95.06 86 CYS A O 1
ATOM 669 N N . HIS A 1 87 ? 3.099 1.868 5.109 1.00 94.06 87 HIS A N 1
ATOM 670 C CA . HIS A 1 87 ? 3.390 2.646 6.312 1.00 94.06 87 HIS A CA 1
ATOM 671 C C . HIS A 1 87 ? 2.341 3.730 6.578 1.00 94.06 87 HIS A C 1
ATOM 673 O O . HIS A 1 87 ? 1.909 3.899 7.721 1.00 94.06 87 HIS A O 1
ATOM 679 N N . LEU A 1 88 ? 1.886 4.435 5.538 1.00 90.00 88 LEU A N 1
ATOM 680 C CA . LEU A 1 88 ? 0.890 5.496 5.676 1.00 90.00 88 LEU A CA 1
ATOM 681 C C . LEU A 1 88 ? -0.440 4.975 6.228 1.00 90.00 88 LEU A C 1
ATOM 683 O O . LEU A 1 88 ? -0.984 5.600 7.139 1.00 90.00 88 LEU A O 1
ATOM 687 N N . VAL A 1 89 ? -0.950 3.831 5.756 1.00 89.94 89 VAL A N 1
ATOM 688 C CA . VAL A 1 89 ? -2.208 3.276 6.296 1.00 89.94 89 VAL A CA 1
ATOM 689 C C . VAL A 1 89 ? -2.054 2.794 7.739 1.00 89.94 89 VAL A C 1
ATOM 691 O O . VAL A 1 89 ? -2.966 2.958 8.542 1.00 89.94 89 VAL A O 1
ATOM 694 N N . ARG A 1 90 ? -0.874 2.314 8.137 1.00 94.06 90 ARG A N 1
ATOM 695 C CA . ARG A 1 90 ? -0.628 1.922 9.533 1.00 94.06 90 ARG A CA 1
ATOM 696 C C . ARG A 1 90 ? -0.578 3.125 10.476 1.00 94.06 90 ARG A C 1
ATOM 698 O O . ARG A 1 90 ? -1.121 3.060 11.577 1.00 94.06 90 ARG A O 1
ATOM 705 N N . ILE A 1 91 ? 0.041 4.226 10.045 1.00 90.50 91 ILE A N 1
ATOM 706 C CA . ILE A 1 91 ? 0.200 5.446 10.855 1.00 90.50 91 ILE A CA 1
ATOM 707 C C . ILE A 1 91 ? -1.096 6.267 10.886 1.00 90.50 91 ILE A C 1
ATOM 709 O O . ILE A 1 91 ? -1.541 6.690 11.952 1.00 90.50 91 ILE A O 1
ATOM 713 N N . PHE A 1 92 ? -1.705 6.499 9.722 1.00 87.12 92 PHE A N 1
ATOM 714 C CA . PHE A 1 92 ? -2.824 7.431 9.554 1.00 87.12 92 PHE A CA 1
ATOM 715 C C . PHE A 1 92 ? -4.171 6.744 9.314 1.00 87.12 92 PHE A C 1
ATOM 717 O O . PHE A 1 92 ? -5.218 7.372 9.485 1.00 87.12 92 PHE A O 1
ATOM 724 N N . GLY A 1 93 ? -4.185 5.454 8.975 1.00 83.62 93 GLY A N 1
ATOM 725 C CA . GLY A 1 93 ? -5.410 4.719 8.650 1.00 83.62 93 GLY A CA 1
ATOM 726 C C . GLY A 1 93 ? -6.381 4.594 9.817 1.00 83.62 93 GLY A C 1
ATOM 727 O O . GLY A 1 93 ? -7.566 4.399 9.585 1.00 83.62 93 GLY A O 1
ATOM 728 N N . ALA A 1 94 ? -5.949 4.826 11.061 1.00 85.88 94 ALA A N 1
ATOM 729 C CA . ALA A 1 94 ? -6.840 4.876 12.219 1.00 85.88 94 ALA A CA 1
ATOM 730 C C . ALA A 1 94 ? -7.953 5.928 12.066 1.00 85.88 94 ALA A C 1
ATOM 732 O O . ALA A 1 94 ? -9.060 5.718 12.562 1.00 85.88 94 ALA A O 1
ATOM 733 N N . PHE A 1 95 ? -7.675 7.053 11.398 1.00 81.44 95 PHE A N 1
ATOM 734 C CA . PHE A 1 95 ? -8.678 8.085 11.127 1.00 81.44 95 PHE A CA 1
ATOM 735 C C . PHE A 1 95 ? -9.686 7.613 10.077 1.00 81.44 95 PHE A C 1
ATOM 737 O O . PHE A 1 95 ? -10.887 7.668 10.326 1.00 81.44 95 PHE A O 1
ATOM 744 N N . ALA A 1 96 ? -9.199 7.079 8.954 1.00 76.19 96 ALA A N 1
ATOM 745 C CA . ALA A 1 96 ? -10.042 6.554 7.880 1.00 76.19 96 ALA A CA 1
ATOM 746 C C . ALA A 1 96 ? -10.878 5.345 8.337 1.00 76.19 96 ALA A C 1
ATOM 748 O O . ALA A 1 96 ? -12.063 5.256 8.044 1.00 76.19 96 ALA A O 1
ATOM 749 N N . TYR A 1 97 ? -10.292 4.448 9.133 1.00 78.19 97 TYR A N 1
ATOM 750 C CA . TYR A 1 97 ? -10.956 3.265 9.672 1.00 78.19 97 TYR A CA 1
ATOM 751 C C . TYR A 1 97 ? -12.101 3.609 10.630 1.00 78.19 97 TYR A C 1
ATOM 753 O O . TYR A 1 97 ? -13.080 2.869 10.709 1.00 78.19 97 TYR A O 1
ATOM 761 N N . LYS A 1 98 ? -11.986 4.700 11.397 1.00 82.19 98 LYS A N 1
ATOM 762 C CA . LYS A 1 98 ? -13.015 5.131 12.359 1.00 82.19 98 LYS A CA 1
ATOM 763 C C . LYS A 1 98 ? -14.153 5.927 11.720 1.00 82.19 98 LYS A C 1
ATOM 765 O O . LYS A 1 98 ? -15.211 5.986 12.343 1.00 82.19 98 LYS A O 1
ATOM 770 N N . GLY A 1 99 ? -13.915 6.518 10.546 1.00 65.81 99 GLY A N 1
ATOM 771 C CA . GLY A 1 99 ? -14.892 7.289 9.769 1.00 65.81 99 GLY A CA 1
ATOM 772 C C . GLY A 1 99 ? -16.126 6.502 9.360 1.00 65.81 99 GLY A C 1
ATOM 773 O O . GLY A 1 99 ? -16.054 5.250 9.302 1.00 65.81 99 GLY A O 1
#

Radius of gyration: 12.5 Å; Cα contacts (8 Å, |Δi|>4): 118; chains: 1; bounding box: 30×26×34 Å

Secondary structure (DSSP, 8-state):
-------STTTTS-S---HHHHHHHHHHHHHS-HHHHHHHHHHHHHHHHHHHTT--HHHHHHHHHHHHHHH--SHHIIIIIIHHHHHHHHHHHHHHHH-

InterPro domains:
  IPR033113 Phospholipase A2, histidine active site [PS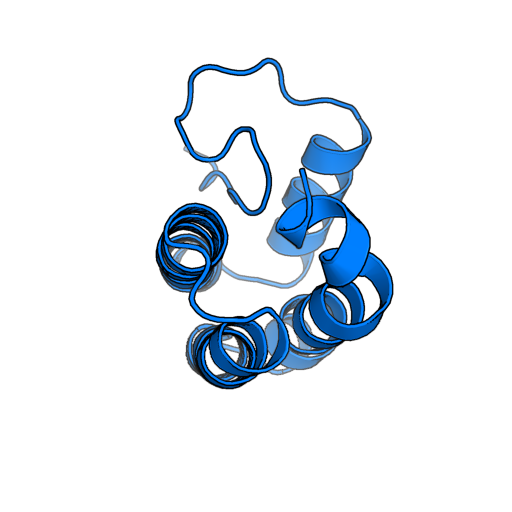00118] (43-50)
  IPR036444 Phospholipase A2 domain superfamily [SSF48619] (28-93)
  IPR053322 Phospholipase A2-like [PTHR34228] (3-99)

Sequence (99 aa):
MVPKWSCGPSGDGKSEINDVEMFGCVYATFYCSDSALIELTKCCIVHDRCYNDKKGQTFCDDHFCPCLHKAANNLECYEQVADVFCHLVRIFGAFAYKG

Mean predicted aligned error: 6.34 Å

Nearest PDB structures (foldseek):
  7n6g-assembly1_5E  TM=5.793E-01  e=2.070E+00  Chlamydomonas reinhardtii
  9jpj-assembly2_E  TM=3.850E-01  e=6.914E+00  Achromobacter denitrificans NBRC 15125